Protein AF-A0A2N2FG29-F1 (afdb_monomer_lite)

Radius of gyration: 19.21 Å; chains: 1; bounding box: 50×33×43 Å

pLDDT: mean 81.17, std 13.17, range [32.97, 95.62]

Foldseek 3Di:
DPPPDDDDPVRVVLVVVLVVVLLLLVLCLVVCVVVVVLVVVLVVLVCCLVPPLQVVLVVCCVVPVDHSVVSNVVSVVVNVQSDSVNCVCCSDLLNSLVVSCVSNVPPDPDPVVSVVSSV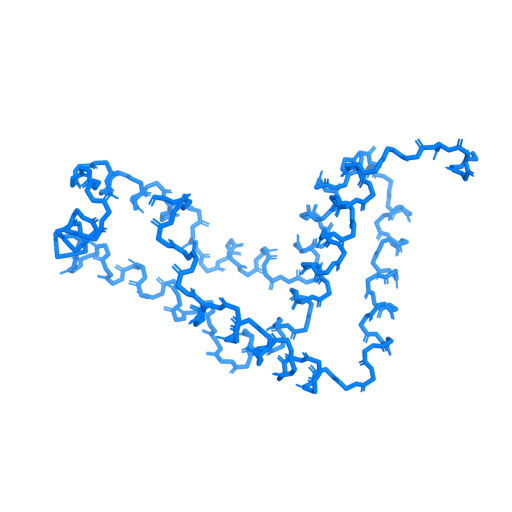VSVVSNVVCVDSPVVNVVVVVVVVVVVPDPVVPPPD

Structure (mmCIF, N/CA/C/O backbone):
data_AF-A0A2N2FG29-F1
#
_entry.id   AF-A0A2N2FG29-F1
#
loop_
_atom_site.group_PDB
_atom_site.id
_atom_site.type_symbol
_atom_site.label_atom_id
_atom_site.label_alt_id
_atom_site.label_comp_id
_atom_site.label_asym_id
_atom_site.label_entity_id
_atom_site.label_seq_id
_atom_site.pdbx_PDB_ins_code
_atom_site.Cartn_x
_atom_site.Cartn_y
_atom_site.Cartn_z
_atom_site.occupancy
_atom_site.B_iso_or_equiv
_atom_site.auth_seq_id
_atom_site.auth_comp_id
_atom_site.auth_asym_id
_atom_site.auth_atom_id
_atom_site.pdbx_PDB_model_num
ATOM 1 N N . LYS A 1 1 ? 23.439 -17.306 -17.171 1.00 39.22 1 LYS A N 1
ATOM 2 C CA . LYS A 1 1 ? 23.022 -16.535 -18.375 1.00 39.22 1 LYS A CA 1
ATOM 3 C C . LYS A 1 1 ? 21.494 -16.423 -18.353 1.00 39.22 1 LYS A C 1
ATOM 5 O O . LYS A 1 1 ? 20.837 -17.398 -18.675 1.00 39.22 1 LYS A O 1
ATOM 10 N N . ILE A 1 2 ? 20.941 -15.294 -17.897 1.00 50.81 2 ILE A N 1
ATOM 11 C CA . ILE A 1 2 ? 19.491 -15.104 -17.645 1.00 50.81 2 ILE A CA 1
ATOM 12 C C . ILE A 1 2 ? 18.711 -14.704 -18.925 1.00 50.81 2 ILE A C 1
ATOM 14 O O . ILE A 1 2 ? 17.498 -14.840 -18.992 1.00 50.81 2 ILE A O 1
ATOM 18 N N . ILE A 1 3 ? 19.410 -14.322 -20.001 1.00 54.47 3 ILE A N 1
ATOM 19 C CA . ILE A 1 3 ? 18.857 -13.650 -21.200 1.00 54.47 3 ILE A CA 1
ATOM 20 C C . ILE A 1 3 ? 18.204 -14.616 -22.232 1.00 54.47 3 ILE A C 1
ATOM 22 O O . ILE A 1 3 ? 18.023 -14.269 -23.389 1.00 54.47 3 ILE A O 1
ATOM 26 N N . LYS A 1 4 ? 17.860 -15.861 -21.876 1.00 54.03 4 LYS A N 1
ATOM 27 C CA . LYS A 1 4 ? 17.279 -16.837 -22.839 1.00 54.03 4 LYS A CA 1
ATOM 28 C C . LYS A 1 4 ? 15.975 -17.499 -22.398 1.00 54.03 4 LYS A C 1
ATOM 30 O O . LYS A 1 4 ? 15.539 -18.454 -23.032 1.00 54.03 4 LYS A O 1
ATOM 35 N N . LYS A 1 5 ? 15.360 -17.034 -21.312 1.00 66.44 5 LYS A N 1
ATOM 36 C CA . LYS A 1 5 ? 14.056 -17.556 -20.911 1.00 66.44 5 LYS A CA 1
ATOM 37 C C . LYS A 1 5 ? 12.987 -16.827 -21.721 1.00 66.44 5 LYS A C 1
ATOM 39 O O . LYS A 1 5 ? 12.782 -15.637 -21.507 1.00 66.44 5 LYS A O 1
ATOM 44 N N . GLU A 1 6 ? 12.348 -17.525 -22.656 1.00 76.81 6 GLU A N 1
ATOM 45 C CA . GLU A 1 6 ? 11.109 -17.026 -23.252 1.00 76.81 6 GLU A CA 1
ATOM 46 C C . GLU A 1 6 ? 10.090 -16.814 -22.129 1.00 76.81 6 GLU A C 1
ATOM 48 O O . GLU A 1 6 ? 9.876 -17.692 -21.288 1.00 76.81 6 GLU A O 1
ATOM 53 N N . ILE A 1 7 ? 9.516 -15.615 -22.082 1.00 80.94 7 ILE A N 1
ATOM 54 C CA . ILE A 1 7 ? 8.430 -15.283 -21.166 1.00 80.94 7 ILE A CA 1
ATOM 55 C C . ILE A 1 7 ? 7.116 -15.446 -21.918 1.00 80.94 7 ILE A C 1
ATOM 57 O O . ILE A 1 7 ? 6.980 -15.011 -23.062 1.00 80.94 7 ILE A O 1
ATOM 61 N N . SER A 1 8 ? 6.141 -16.090 -21.283 1.00 88.75 8 SER A N 1
ATOM 62 C CA . SER A 1 8 ? 4.786 -16.126 -21.836 1.00 88.75 8 SER A CA 1
ATOM 63 C C . SER A 1 8 ? 4.178 -14.720 -21.846 1.00 88.75 8 SER A C 1
ATOM 65 O O . SER A 1 8 ? 4.554 -13.867 -21.041 1.00 88.75 8 SER A O 1
ATOM 67 N N . TYR A 1 9 ? 3.200 -14.484 -22.721 1.00 87.31 9 TYR A N 1
ATOM 68 C CA . TYR A 1 9 ? 2.484 -13.206 -22.767 1.00 87.31 9 TYR A CA 1
ATOM 69 C C . TYR A 1 9 ? 1.882 -12.829 -21.403 1.00 87.31 9 TYR A C 1
ATOM 71 O O . TYR A 1 9 ? 2.045 -11.700 -20.951 1.00 87.31 9 TYR A O 1
ATOM 79 N N . SER A 1 10 ? 1.258 -13.781 -20.703 1.00 86.50 10 SER A N 1
ATOM 80 C CA . SER A 1 10 ? 0.685 -13.544 -19.372 1.00 86.50 10 SER A CA 1
ATOM 81 C C . SER A 1 10 ? 1.744 -13.148 -18.342 1.00 86.50 10 SER A C 1
ATOM 83 O O . SER A 1 10 ? 1.517 -12.240 -17.547 1.00 86.50 10 SER A O 1
ATOM 85 N N . GLN A 1 11 ? 2.924 -13.775 -18.382 1.00 82.50 11 GLN A N 1
ATOM 86 C CA . GLN A 1 11 ? 4.048 -13.391 -17.527 1.00 82.50 11 GLN A CA 1
ATOM 87 C C . GLN A 1 11 ? 4.594 -12.008 -17.879 1.00 82.50 11 GLN A C 1
ATOM 89 O O . GLN A 1 11 ? 4.902 -11.248 -16.969 1.00 82.50 11 GLN A O 1
ATOM 94 N N . ALA A 1 12 ? 4.690 -11.667 -19.166 1.00 83.81 12 ALA A N 1
ATOM 95 C CA . ALA A 1 12 ? 5.124 -10.343 -19.599 1.00 83.81 12 ALA A CA 1
ATOM 96 C C . ALA A 1 12 ? 4.163 -9.254 -19.099 1.00 83.81 12 ALA A C 1
ATOM 98 O O . ALA A 1 12 ? 4.605 -8.292 -18.482 1.00 83.81 12 ALA A O 1
ATOM 99 N N . VAL A 1 13 ? 2.851 -9.450 -19.277 1.00 84.31 13 VAL A N 1
ATOM 100 C CA . VAL A 1 13 ? 1.815 -8.530 -18.777 1.00 84.31 13 VAL A CA 1
ATOM 101 C C . VAL A 1 13 ? 1.904 -8.373 -17.260 1.00 84.31 13 VAL A C 1
ATOM 103 O O . VAL A 1 13 ? 1.913 -7.248 -16.765 1.00 84.31 13 VAL A O 1
ATOM 106 N N . TYR A 1 14 ? 2.024 -9.481 -16.524 1.00 83.00 14 TYR A N 1
ATOM 107 C CA . TYR A 1 14 ? 2.166 -9.448 -15.069 1.00 83.00 14 TYR A CA 1
ATOM 108 C C . TYR A 1 14 ? 3.418 -8.678 -14.631 1.00 83.00 14 TYR A C 1
ATOM 110 O O . TYR A 1 14 ? 3.338 -7.795 -13.783 1.00 83.00 14 TYR A O 1
ATOM 118 N N . GLN A 1 15 ? 4.570 -8.954 -15.244 1.00 80.56 15 GLN A N 1
ATOM 119 C CA . GLN A 1 15 ? 5.820 -8.266 -14.920 1.00 80.56 15 GLN A CA 1
ATOM 120 C C . GLN A 1 15 ? 5.763 -6.773 -15.256 1.00 80.56 15 GLN A C 1
ATOM 122 O O . GLN A 1 15 ? 6.217 -5.961 -14.456 1.00 80.56 15 GLN A O 1
ATOM 127 N N . SER A 1 16 ? 5.174 -6.392 -16.394 1.00 80.62 16 SER A N 1
ATOM 128 C CA . SER A 1 16 ? 4.964 -4.984 -16.748 1.00 80.62 16 SER A CA 1
ATOM 129 C C . SER A 1 16 ? 4.057 -4.272 -15.748 1.00 80.62 16 SER A C 1
ATOM 131 O O . SER A 1 16 ? 4.369 -3.157 -15.341 1.00 80.62 16 SER A O 1
ATOM 133 N N . HIS A 1 17 ? 2.976 -4.920 -15.309 1.00 84.50 17 HIS A N 1
ATOM 134 C CA . HIS A 1 17 ? 2.099 -4.385 -14.270 1.00 84.50 17 HIS A CA 1
ATOM 135 C C . HIS A 1 17 ? 2.862 -4.140 -12.963 1.00 84.50 17 HIS A C 1
ATOM 137 O O . HIS A 1 17 ? 2.808 -3.032 -12.440 1.00 84.50 17 HIS A O 1
ATOM 143 N N . LEU A 1 18 ? 3.654 -5.112 -12.499 1.00 83.31 18 LEU A N 1
ATOM 144 C CA . LEU A 1 18 ? 4.475 -4.951 -11.296 1.00 83.31 18 LEU A CA 1
ATOM 145 C C . LEU A 1 18 ? 5.490 -3.808 -11.407 1.00 83.31 18 LEU A C 1
ATOM 147 O O . LEU A 1 18 ? 5.702 -3.094 -10.434 1.00 83.31 18 LEU A O 1
ATOM 151 N N . ILE A 1 19 ? 6.112 -3.620 -12.576 1.00 80.81 19 ILE A N 1
ATOM 152 C CA . ILE A 1 19 ? 7.039 -2.501 -12.809 1.00 80.81 19 ILE A CA 1
ATOM 153 C C . ILE A 1 19 ? 6.305 -1.159 -12.689 1.00 80.81 19 ILE A C 1
ATOM 155 O O . ILE A 1 19 ? 6.834 -0.233 -12.079 1.00 80.81 19 ILE A O 1
ATOM 159 N N . ILE A 1 20 ? 5.092 -1.051 -13.237 1.00 81.44 20 ILE A N 1
ATOM 160 C CA . ILE A 1 20 ? 4.281 0.171 -13.145 1.00 81.44 20 ILE A CA 1
ATOM 161 C C . ILE A 1 20 ? 3.869 0.439 -11.692 1.00 81.44 20 ILE A C 1
ATOM 163 O O . ILE A 1 20 ? 4.050 1.559 -11.217 1.00 81.44 20 ILE A O 1
ATOM 167 N N . GLU A 1 21 ? 3.365 -0.575 -10.976 1.00 84.69 21 GLU A N 1
ATOM 168 C CA . GLU A 1 21 ? 3.022 -0.454 -9.549 1.00 84.69 21 GLU A CA 1
ATOM 169 C C . GLU A 1 21 ? 4.225 0.018 -8.729 1.00 84.69 21 GLU A C 1
ATOM 171 O O . GLU A 1 21 ? 4.112 0.918 -7.902 1.00 84.69 21 GLU A O 1
ATOM 176 N N . MET A 1 22 ? 5.394 -0.559 -9.003 1.00 83.62 22 MET A N 1
ATOM 177 C CA . MET A 1 22 ? 6.644 -0.240 -8.330 1.00 83.62 22 MET A CA 1
ATOM 178 C C . MET A 1 22 ? 7.057 1.209 -8.556 1.00 83.62 22 MET A C 1
ATOM 180 O O . MET A 1 22 ? 7.339 1.914 -7.595 1.00 83.62 22 MET A O 1
ATOM 184 N N . ILE A 1 23 ? 7.072 1.666 -9.808 1.00 82.81 23 ILE A N 1
ATOM 185 C CA . ILE A 1 23 ? 7.404 3.053 -10.149 1.00 82.81 23 ILE A CA 1
ATOM 186 C C . ILE A 1 23 ? 6.454 4.018 -9.432 1.00 82.81 23 ILE A C 1
ATOM 188 O O . ILE A 1 23 ? 6.892 4.983 -8.807 1.00 82.81 23 ILE A O 1
ATOM 192 N N . TYR A 1 24 ? 5.158 3.721 -9.466 1.00 84.88 24 TYR A N 1
ATOM 193 C CA . TYR A 1 24 ? 4.153 4.539 -8.807 1.00 84.88 24 TYR A CA 1
ATOM 194 C C . TYR A 1 24 ? 4.325 4.567 -7.279 1.00 84.88 24 TYR A C 1
ATOM 196 O O . TYR A 1 24 ? 4.276 5.640 -6.680 1.00 84.88 24 TYR A O 1
ATOM 204 N N . ASP A 1 25 ? 4.597 3.417 -6.653 1.00 85.44 25 ASP A N 1
ATOM 205 C CA . ASP A 1 25 ? 4.889 3.304 -5.219 1.00 85.44 25 ASP A CA 1
ATOM 206 C C . ASP A 1 25 ? 6.097 4.158 -4.799 1.00 85.44 25 ASP A C 1
ATOM 208 O O . ASP A 1 25 ? 6.101 4.721 -3.702 1.00 85.44 25 ASP A O 1
ATOM 212 N N . LEU A 1 26 ? 7.121 4.258 -5.653 1.00 81.31 26 LEU A N 1
ATOM 213 C CA . LEU A 1 26 ? 8.315 5.063 -5.390 1.00 81.31 26 LEU A CA 1
ATOM 214 C C . LEU A 1 26 ? 8.027 6.564 -5.468 1.00 81.31 26 LEU A C 1
ATOM 216 O O . LEU A 1 26 ? 8.494 7.313 -4.612 1.00 81.31 26 LEU A O 1
ATOM 220 N N . VAL A 1 27 ? 7.228 6.995 -6.445 1.00 84.94 27 VAL A N 1
ATOM 221 C CA . VAL A 1 27 ? 6.848 8.407 -6.600 1.00 84.94 27 VAL A CA 1
ATOM 222 C C . VAL A 1 27 ? 5.916 8.847 -5.470 1.00 84.94 27 VAL A C 1
ATOM 224 O O . VAL A 1 27 ? 6.163 9.851 -4.799 1.00 84.94 27 VAL A O 1
ATOM 227 N N . ILE A 1 28 ? 4.870 8.064 -5.179 1.00 86.12 28 ILE A N 1
ATOM 228 C CA . ILE A 1 28 ? 3.894 8.428 -4.144 1.00 86.12 28 ILE A CA 1
ATOM 229 C C . ILE A 1 28 ? 4.503 8.441 -2.739 1.00 86.12 28 ILE A C 1
ATOM 231 O O . ILE A 1 28 ? 3.993 9.131 -1.857 1.00 86.12 28 ILE A O 1
ATOM 235 N N . LEU A 1 29 ? 5.611 7.729 -2.511 1.00 83.62 29 LEU A N 1
ATOM 236 C CA . LEU A 1 29 ? 6.282 7.678 -1.214 1.00 83.62 29 LEU A CA 1
ATOM 237 C C . LEU A 1 29 ? 6.643 9.076 -0.684 1.00 83.62 29 LEU A C 1
ATOM 239 O O . LEU A 1 29 ? 6.466 9.355 0.505 1.00 83.62 29 LEU A O 1
ATOM 243 N N . LYS A 1 30 ? 7.090 9.983 -1.562 1.00 82.19 30 LYS A N 1
ATOM 244 C CA . LYS A 1 30 ? 7.391 11.378 -1.204 1.00 82.19 30 LYS A CA 1
ATOM 245 C C . LYS A 1 30 ? 6.148 12.104 -0.682 1.00 82.19 30 LYS A C 1
ATOM 247 O O . LYS A 1 30 ? 6.224 12.783 0.343 1.00 82.19 30 LYS A O 1
ATOM 252 N N . HIS A 1 31 ? 5.002 11.898 -1.328 1.00 83.81 31 HIS A N 1
ATOM 253 C CA . HIS A 1 31 ? 3.716 12.455 -0.907 1.00 83.81 31 HIS A CA 1
ATOM 254 C C . HIS A 1 31 ? 3.197 11.820 0.387 1.00 83.81 31 HIS A C 1
ATOM 256 O O . HIS A 1 31 ? 2.720 12.516 1.280 1.00 83.81 31 HIS A O 1
ATOM 262 N N . ILE A 1 32 ? 3.326 10.501 0.535 1.00 85.81 32 ILE A N 1
ATOM 263 C CA . ILE A 1 32 ? 2.930 9.785 1.755 1.00 85.81 32 ILE A CA 1
ATOM 264 C C . ILE A 1 32 ? 3.657 10.358 2.969 1.00 85.81 32 ILE A C 1
ATOM 266 O O . ILE A 1 32 ? 3.022 10.619 3.995 1.00 85.81 32 ILE A O 1
ATOM 270 N N . ASN A 1 33 ? 4.958 10.610 2.822 1.00 84.69 33 ASN A N 1
ATOM 271 C CA . ASN A 1 33 ? 5.788 11.194 3.866 1.00 84.69 33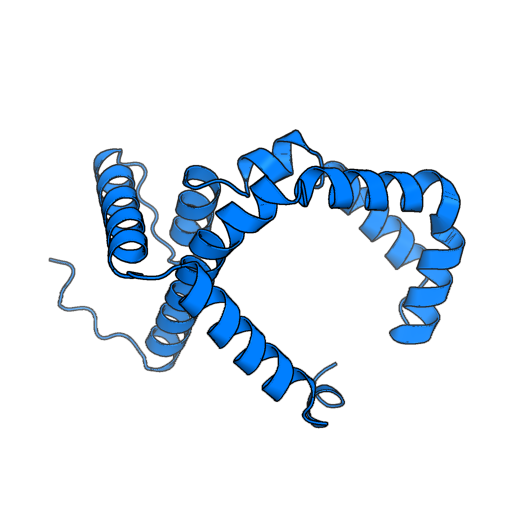 ASN A CA 1
ATOM 272 C C . ASN A 1 33 ? 5.443 12.668 4.122 1.00 84.69 33 ASN A C 1
ATOM 274 O O . ASN A 1 33 ? 5.300 13.060 5.281 1.00 84.69 33 ASN A O 1
ATOM 278 N N . SER A 1 34 ? 5.267 13.484 3.075 1.00 87.00 34 SER A N 1
ATOM 279 C CA . SER A 1 34 ? 4.967 14.915 3.234 1.00 87.00 34 SER A CA 1
ATOM 280 C C . SER A 1 34 ? 3.607 15.163 3.893 1.00 87.00 34 SER A C 1
ATOM 282 O O . SER A 1 34 ? 3.490 16.042 4.748 1.00 87.00 34 SER A O 1
ATOM 284 N N . PHE A 1 35 ? 2.600 14.349 3.566 1.00 87.69 35 PHE A N 1
ATOM 285 C CA . PHE A 1 35 ? 1.256 14.438 4.140 1.00 87.69 35 PHE A CA 1
ATOM 286 C C . PHE A 1 35 ? 1.075 13.636 5.433 1.00 87.69 35 PHE A C 1
ATOM 288 O O . PHE A 1 35 ? -0.019 13.645 5.993 1.00 87.69 35 PHE A O 1
ATOM 295 N N . LYS A 1 36 ? 2.114 12.937 5.915 1.00 89.81 36 LYS A N 1
ATOM 296 C CA . LYS A 1 36 ? 2.029 12.014 7.064 1.00 89.81 36 LYS A CA 1
ATOM 297 C C . LYS A 1 36 ? 0.869 11.022 6.923 1.00 89.81 36 LYS A C 1
ATOM 299 O O . LYS A 1 36 ? 0.139 10.737 7.869 1.00 89.81 36 LYS A O 1
ATOM 304 N N . THR A 1 37 ? 0.697 10.492 5.714 1.00 89.75 37 THR A N 1
ATOM 305 C CA . THR A 1 37 ? -0.456 9.648 5.366 1.00 89.75 37 THR A CA 1
ATOM 306 C C . THR A 1 37 ? -0.494 8.374 6.213 1.00 89.75 37 THR A C 1
ATOM 308 O O . THR A 1 37 ? -1.574 7.918 6.572 1.00 89.75 37 THR A O 1
ATOM 311 N N . ILE A 1 38 ? 0.671 7.827 6.585 1.00 89.88 38 ILE A N 1
ATOM 312 C CA . ILE A 1 38 ? 0.763 6.659 7.478 1.00 89.88 38 ILE A CA 1
ATOM 313 C C . ILE A 1 38 ? 0.203 6.985 8.865 1.00 89.88 38 ILE A C 1
ATOM 315 O O . ILE A 1 38 ? -0.603 6.214 9.379 1.00 89.88 38 ILE A O 1
ATOM 319 N N . ASP A 1 39 ? 0.582 8.129 9.446 1.00 91.31 39 ASP A N 1
ATOM 320 C CA . ASP A 1 39 ? 0.072 8.557 10.754 1.00 91.31 39 ASP A CA 1
ATOM 321 C C . ASP A 1 39 ? -1.451 8.700 10.708 1.00 91.31 39 ASP A C 1
ATOM 323 O O . ASP A 1 39 ? -2.149 8.143 11.553 1.00 91.31 39 ASP A O 1
ATOM 327 N N . LEU A 1 40 ? -1.963 9.370 9.670 1.00 92.25 40 LEU A N 1
ATOM 328 C CA . LEU A 1 40 ? -3.396 9.574 9.479 1.00 92.25 40 LEU A CA 1
ATOM 329 C C . LEU A 1 40 ? -4.154 8.249 9.318 1.00 92.25 40 LEU A C 1
ATOM 331 O O . LEU A 1 40 ? -5.213 8.071 9.914 1.00 92.25 40 LEU A O 1
ATOM 335 N N . LEU A 1 41 ? -3.621 7.313 8.528 1.00 90.31 41 LEU A N 1
ATOM 336 C CA . LEU A 1 41 ? -4.233 6.002 8.315 1.00 90.31 41 LEU A CA 1
ATOM 337 C C . LEU A 1 41 ? -4.284 5.195 9.615 1.00 90.31 41 LEU A C 1
ATOM 339 O O . LEU A 1 41 ? -5.334 4.664 9.976 1.00 90.31 41 LEU A O 1
ATOM 343 N N . VAL A 1 42 ? -3.160 5.117 10.330 1.00 91.50 42 VAL A N 1
ATOM 344 C CA . VAL A 1 42 ? -3.065 4.378 11.593 1.00 91.50 42 VAL A CA 1
ATOM 345 C C . VAL A 1 42 ? -3.985 5.001 12.643 1.00 91.50 42 VAL A C 1
ATOM 347 O O . VAL A 1 42 ? -4.681 4.274 13.353 1.00 91.50 42 VAL A O 1
ATOM 350 N N . GLU A 1 43 ? -4.043 6.329 12.732 1.00 92.75 43 GLU A N 1
ATOM 351 C CA . GLU A 1 43 ? -4.959 7.033 13.630 1.00 92.75 43 GLU A CA 1
ATOM 352 C C . GLU A 1 43 ? -6.423 6.752 13.275 1.00 92.75 43 GLU A C 1
ATOM 354 O O . GLU A 1 43 ? -7.202 6.394 14.158 1.00 92.75 43 GLU A O 1
ATOM 359 N N . ALA A 1 44 ? -6.789 6.835 11.994 1.00 92.44 44 ALA A N 1
ATOM 360 C CA . ALA A 1 44 ? -8.151 6.593 11.532 1.00 92.44 44 ALA A CA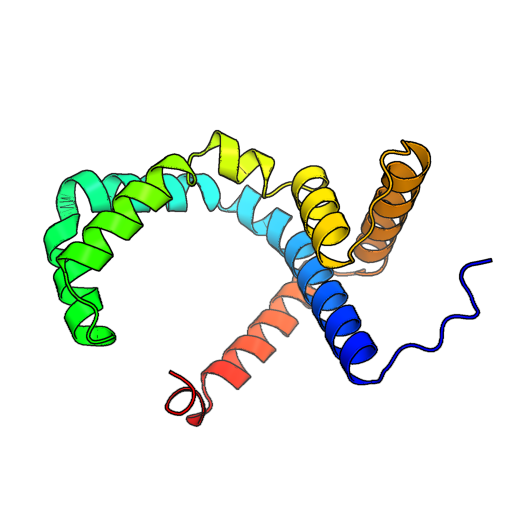 1
ATOM 361 C C . ALA A 1 44 ? -8.622 5.163 11.833 1.00 92.44 44 ALA A C 1
ATOM 363 O O . ALA A 1 44 ? -9.731 4.979 12.329 1.00 92.44 44 ALA A O 1
ATOM 364 N N . ILE A 1 45 ? -7.785 4.150 11.590 1.00 90.69 45 ILE A N 1
ATOM 365 C CA . ILE A 1 45 ? -8.138 2.750 11.872 1.00 90.69 45 ILE A CA 1
ATOM 366 C C . ILE A 1 45 ? -8.294 2.534 13.384 1.00 90.69 45 ILE A C 1
ATOM 368 O O . ILE A 1 45 ? -9.292 1.959 13.818 1.00 90.69 45 ILE A O 1
ATOM 372 N N . ASN A 1 46 ? -7.362 3.048 14.195 1.00 91.19 46 ASN A N 1
ATOM 373 C CA . ASN A 1 46 ? -7.450 2.961 15.657 1.00 91.19 46 ASN A CA 1
ATOM 374 C C . ASN A 1 46 ? -8.677 3.697 16.209 1.00 91.19 46 ASN A C 1
ATOM 376 O O . ASN A 1 46 ? -9.319 3.230 17.150 1.00 91.19 46 ASN A O 1
ATOM 380 N N . PHE A 1 47 ? -9.009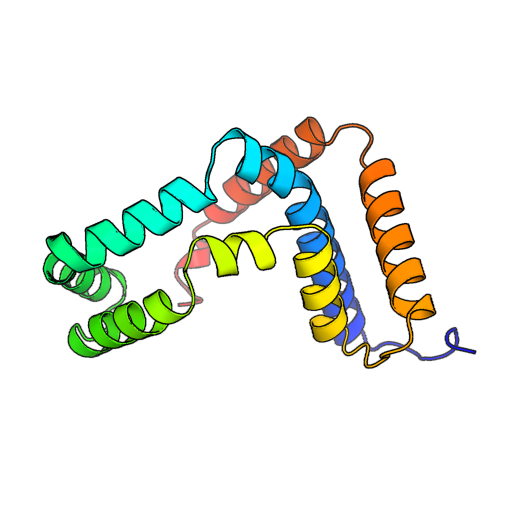 4.858 15.647 1.00 93.44 47 PHE A N 1
ATOM 381 C CA . PHE A 1 47 ? -10.198 5.606 16.028 1.00 93.44 47 PHE A CA 1
ATOM 382 C C . PHE A 1 47 ? -11.467 4.839 15.664 1.00 93.44 47 PHE A C 1
ATOM 384 O O . PHE A 1 47 ? -12.370 4.737 16.500 1.00 93.44 47 PHE A O 1
ATOM 391 N N . THR A 1 48 ? -11.529 4.286 14.450 1.00 92.81 48 THR A N 1
ATOM 392 C CA . THR A 1 48 ? -12.671 3.500 13.986 1.00 92.81 48 THR A CA 1
ATOM 393 C C . THR A 1 48 ? -12.888 2.284 14.864 1.00 92.81 48 THR A C 1
ATOM 395 O O . THR A 1 48 ? -14.013 2.057 15.296 1.00 92.81 48 THR A O 1
ATOM 398 N N . GLU A 1 49 ? -11.839 1.540 15.204 1.00 90.62 49 GLU A N 1
ATOM 399 C CA . GLU A 1 49 ? -12.005 0.361 16.051 1.00 90.62 49 GLU A CA 1
ATOM 400 C C . GLU A 1 49 ? -12.518 0.700 17.448 1.00 90.62 49 GLU A C 1
ATOM 402 O O . GLU A 1 49 ? -13.468 0.073 17.916 1.00 90.62 49 GLU A O 1
ATOM 407 N N . LYS A 1 50 ? -11.979 1.753 18.067 1.00 91.62 50 LYS A N 1
ATOM 408 C CA . LYS A 1 50 ? -12.378 2.155 19.420 1.00 91.62 50 LYS A CA 1
ATOM 409 C C . LYS A 1 50 ? -13.768 2.779 19.490 1.00 91.62 50 LYS A C 1
ATOM 411 O O . LYS A 1 50 ? -14.442 2.634 20.505 1.00 91.62 50 LYS A O 1
ATOM 416 N N . ASN A 1 51 ? -14.176 3.521 18.457 1.00 95.62 51 ASN A N 1
ATOM 417 C CA . ASN A 1 51 ? -15.317 4.438 18.560 1.00 95.62 51 ASN A CA 1
ATOM 418 C C . ASN A 1 51 ? -16.417 4.220 17.519 1.00 95.62 51 ASN A C 1
ATOM 420 O O . ASN A 1 51 ? -17.519 4.729 17.717 1.00 95.62 51 ASN A O 1
ATOM 424 N N . LYS A 1 52 ? -16.117 3.572 16.388 1.00 95.62 52 LYS A N 1
ATOM 425 C CA . LYS A 1 52 ? -16.997 3.537 15.207 1.00 95.62 52 LYS A CA 1
ATOM 426 C C . LYS A 1 52 ? -17.114 2.166 14.545 1.00 95.62 52 LYS A C 1
ATOM 428 O O . LYS A 1 52 ? -17.578 2.088 13.413 1.00 95.62 52 LYS A O 1
ATOM 433 N N . MET A 1 53 ? -16.717 1.084 15.218 1.00 94.06 53 MET A N 1
ATOM 434 C CA . MET A 1 53 ? -16.702 -0.250 14.609 1.00 94.06 53 MET A CA 1
ATOM 435 C C . MET A 1 53 ? -18.101 -0.703 14.180 1.00 94.06 53 MET A C 1
ATOM 437 O O . MET A 1 53 ? -18.259 -1.263 13.100 1.00 94.06 53 MET A O 1
ATOM 441 N N . ASN A 1 54 ? -19.127 -0.408 14.982 1.00 93.69 54 ASN A N 1
ATOM 442 C CA . ASN A 1 54 ? -20.506 -0.768 14.656 1.00 93.69 54 ASN A CA 1
ATOM 443 C C . ASN A 1 54 ? -21.015 0.018 13.443 1.00 93.69 54 ASN A C 1
ATOM 445 O O . ASN A 1 54 ? -21.600 -0.564 12.535 1.00 93.69 54 ASN A O 1
ATOM 449 N N . GLU A 1 55 ? -20.770 1.330 13.399 1.00 94.56 55 GLU A N 1
ATOM 450 C CA . GLU A 1 55 ? -21.157 2.168 12.262 1.00 94.56 55 GLU A CA 1
ATOM 451 C C . GLU A 1 55 ? -20.386 1.801 10.988 1.00 94.56 55 GLU A C 1
ATOM 453 O O . GLU A 1 55 ? -20.969 1.749 9.904 1.00 94.56 55 GLU A O 1
ATOM 458 N N . PHE A 1 56 ? -19.091 1.508 11.111 1.00 93.75 56 PHE A N 1
ATOM 459 C CA . PHE A 1 56 ? -18.261 1.029 10.009 1.00 93.75 56 PHE A CA 1
ATOM 460 C C . PHE A 1 56 ? -18.778 -0.308 9.474 1.00 93.75 56 PHE A C 1
ATOM 462 O O . PHE A 1 56 ? -18.993 -0.447 8.273 1.00 93.75 56 PHE A O 1
ATOM 469 N N . SER A 1 57 ? -19.058 -1.257 10.366 1.00 94.50 57 SER A N 1
ATOM 470 C CA . SER A 1 57 ? -19.611 -2.567 10.026 1.00 94.50 57 SER A CA 1
ATOM 471 C C . SER A 1 57 ? -20.971 -2.452 9.329 1.00 94.50 57 SER A C 1
ATOM 473 O O . SER A 1 57 ? -21.165 -3.020 8.257 1.00 94.50 57 SER A O 1
ATOM 475 N N . ALA A 1 58 ? -21.875 -1.613 9.845 1.00 93.19 58 ALA A N 1
ATOM 476 C CA . ALA A 1 58 ? -23.158 -1.332 9.201 1.00 93.19 58 ALA A CA 1
ATOM 477 C C . ALA A 1 58 ? -22.994 -0.696 7.809 1.00 93.19 58 ALA A C 1
ATOM 479 O O . ALA A 1 58 ? -23.722 -1.038 6.880 1.00 93.19 58 ALA A O 1
ATOM 480 N N . THR A 1 59 ? -22.021 0.203 7.645 1.00 93.94 59 THR A N 1
ATOM 481 C CA . THR A 1 59 ? -21.727 0.839 6.352 1.00 93.94 59 THR A CA 1
ATOM 482 C C . THR A 1 59 ? -21.188 -0.173 5.344 1.00 93.94 59 THR A C 1
ATOM 484 O O . THR A 1 59 ? -21.623 -0.185 4.196 1.00 93.94 59 THR A O 1
ATOM 487 N N . MET A 1 60 ? -20.266 -1.041 5.762 1.00 92.56 60 MET A N 1
ATOM 488 C CA . MET A 1 60 ? -19.688 -2.075 4.904 1.00 92.56 60 MET A CA 1
ATOM 489 C C . MET A 1 60 ? -20.715 -3.146 4.530 1.00 92.56 60 MET A C 1
ATOM 491 O O . MET A 1 60 ? -20.750 -3.563 3.376 1.00 92.56 60 MET A O 1
ATOM 495 N N . ASN A 1 61 ? -21.595 -3.528 5.458 1.00 92.44 61 ASN A N 1
ATOM 496 C CA . ASN A 1 61 ? -22.737 -4.385 5.156 1.00 92.44 61 ASN A CA 1
ATOM 497 C C . ASN A 1 61 ? -23.668 -3.724 4.129 1.00 92.44 61 ASN A C 1
ATOM 499 O O . ASN A 1 61 ? -24.028 -4.341 3.138 1.00 92.44 61 ASN A O 1
ATOM 503 N N . TRP A 1 62 ? -23.996 -2.443 4.303 1.00 92.06 62 TRP A N 1
ATOM 504 C CA . TRP A 1 62 ? -24.852 -1.735 3.351 1.00 92.06 62 TRP A CA 1
ATOM 505 C C . TRP A 1 62 ? -24.229 -1.596 1.950 1.00 92.06 62 TRP A C 1
ATOM 507 O O . TRP A 1 62 ? -24.937 -1.714 0.952 1.00 92.06 62 TRP A O 1
ATOM 517 N N . LEU A 1 63 ? -22.921 -1.334 1.863 1.00 91.69 63 LEU A N 1
ATOM 518 C CA . LEU A 1 63 ? -22.227 -1.126 0.587 1.00 91.69 63 LEU A CA 1
ATOM 519 C C . LEU A 1 63 ? -21.921 -2.426 -0.160 1.00 91.69 63 LEU A C 1
ATOM 521 O O . LEU A 1 63 ? -21.978 -2.440 -1.388 1.00 91.69 63 LEU A O 1
ATOM 525 N N . TYR A 1 64 ? -21.551 -3.477 0.570 1.00 89.25 64 TYR A N 1
ATOM 526 C CA . TYR A 1 64 ? -20.933 -4.678 0.003 1.00 89.25 64 TYR A CA 1
ATOM 527 C C . TYR A 1 64 ? -21.608 -5.985 0.438 1.00 89.25 64 TYR A C 1
ATOM 529 O O . TYR A 1 64 ? -21.099 -7.051 0.112 1.00 89.25 64 TYR A O 1
ATOM 537 N N . ASP A 1 65 ? -22.716 -5.915 1.181 1.00 90.81 65 ASP A N 1
ATOM 538 C CA . ASP A 1 65 ? -23.452 -7.070 1.724 1.00 90.81 65 ASP A CA 1
ATOM 539 C C . ASP A 1 65 ? -22.578 -8.022 2.565 1.00 90.81 65 ASP A C 1
ATOM 541 O O . ASP A 1 65 ? -22.803 -9.226 2.640 1.00 90.81 65 ASP A O 1
ATOM 545 N N . LEU A 1 66 ? -21.541 -7.472 3.208 1.00 89.75 66 LEU A N 1
ATOM 546 C CA . LEU A 1 66 ? -20.622 -8.223 4.065 1.00 89.75 66 LEU A CA 1
ATOM 547 C C . LEU A 1 66 ? -21.210 -8.419 5.463 1.00 89.75 66 LEU A C 1
ATOM 549 O O . LEU A 1 66 ? -21.808 -7.495 6.024 1.00 89.75 66 LEU A O 1
ATOM 553 N N . GLU A 1 67 ? -21.010 -9.591 6.067 1.00 91.06 67 GLU A N 1
ATOM 554 C CA . GLU A 1 67 ? -21.524 -9.853 7.410 1.00 91.06 67 GLU A CA 1
ATOM 555 C C . GLU A 1 67 ? -20.791 -9.027 8.476 1.00 91.06 67 GLU A C 1
ATOM 557 O O . GLU A 1 67 ? -19.561 -8.945 8.527 1.00 91.06 6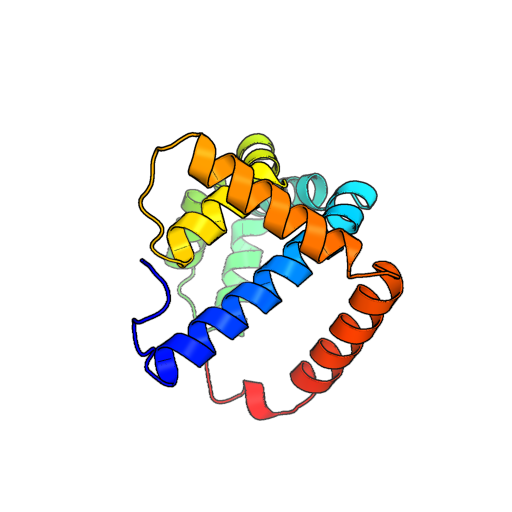7 GLU A O 1
ATOM 562 N N . GLY A 1 68 ? -21.557 -8.429 9.392 1.00 87.12 68 GLY A N 1
ATOM 563 C CA . GLY A 1 68 ? -21.003 -7.466 10.345 1.00 87.12 68 GLY A CA 1
ATOM 564 C C . GLY A 1 68 ? -19.980 -8.045 11.331 1.00 87.12 68 GLY A C 1
ATOM 565 O O . GLY A 1 68 ? -19.066 -7.334 11.772 1.00 87.12 68 GLY A O 1
ATOM 566 N N . ASN A 1 69 ? -20.105 -9.337 11.651 1.00 89.12 69 ASN A N 1
ATOM 567 C CA . ASN A 1 69 ? -19.146 -10.059 12.487 1.00 89.12 69 ASN A CA 1
ATOM 568 C C . ASN A 1 69 ? -17.831 -10.311 11.742 1.00 89.12 69 ASN A C 1
ATOM 570 O O . ASN A 1 69 ? -16.770 -10.068 12.315 1.00 89.12 69 ASN A O 1
ATOM 574 N N . GLU A 1 70 ? -17.897 -10.705 10.468 1.00 90.25 70 GLU A N 1
ATOM 575 C CA . GLU A 1 70 ? -16.719 -10.920 9.620 1.00 90.25 70 GLU A CA 1
ATOM 576 C C . GLU A 1 70 ? -15.937 -9.616 9.432 1.00 90.25 70 GLU A C 1
ATOM 578 O O . GLU A 1 70 ? -14.721 -9.590 9.608 1.00 90.25 70 GLU A O 1
ATOM 583 N N . ILE A 1 71 ? -16.632 -8.499 9.178 1.00 89.69 71 ILE A N 1
ATOM 584 C CA . ILE A 1 71 ? -16.003 -7.172 9.075 1.00 89.69 71 ILE A CA 1
ATOM 585 C C . ILE A 1 71 ? -15.250 -6.825 10.363 1.00 89.69 71 ILE A C 1
ATOM 587 O O . ILE A 1 71 ? -14.109 -6.363 10.325 1.00 89.69 71 ILE A O 1
ATOM 591 N N . THR A 1 72 ? -15.882 -7.052 11.516 1.00 89.69 72 THR A N 1
ATOM 592 C CA . THR A 1 72 ? -15.279 -6.749 12.819 1.00 89.69 72 THR A CA 1
ATOM 593 C C . THR A 1 72 ? -14.044 -7.609 13.076 1.00 89.69 72 THR A C 1
ATOM 595 O O . THR A 1 72 ? -13.041 -7.111 13.590 1.00 89.69 72 THR A O 1
ATOM 598 N N . GLU A 1 73 ? -14.107 -8.895 12.733 1.00 90.12 73 GLU A N 1
ATOM 599 C CA . GLU A 1 73 ? -12.990 -9.823 12.883 1.00 90.12 73 GLU A CA 1
ATOM 600 C C . GLU A 1 73 ? -11.818 -9.431 11.980 1.00 90.12 73 GLU A C 1
ATOM 602 O O . GLU A 1 73 ? -10.705 -9.247 12.474 1.00 90.12 73 GLU A O 1
ATOM 607 N N . VAL A 1 74 ? -12.082 -9.175 10.696 1.00 89.31 74 VAL A N 1
ATOM 608 C CA . VAL A 1 74 ? -11.071 -8.719 9.733 1.00 89.31 74 VAL A CA 1
ATOM 609 C C . VAL A 1 74 ? -10.413 -7.425 10.200 1.00 89.31 74 VAL A C 1
ATOM 611 O O . VAL A 1 74 ? -9.188 -7.325 10.175 1.00 89.31 74 VAL A O 1
ATOM 614 N N . MET A 1 75 ? -11.189 -6.451 10.680 1.00 89.00 75 MET A N 1
ATOM 615 C CA . MET A 1 75 ? -10.639 -5.189 11.184 1.00 89.00 75 MET A CA 1
ATOM 616 C C . MET A 1 75 ? -9.731 -5.395 12.400 1.00 89.00 75 MET A C 1
ATOM 618 O O . MET A 1 75 ? -8.662 -4.787 12.483 1.00 89.00 75 MET A O 1
ATOM 622 N N . LYS A 1 76 ? -10.111 -6.281 13.328 1.00 88.31 76 LYS A N 1
ATOM 623 C CA . LYS A 1 76 ? -9.279 -6.623 14.491 1.00 88.31 76 LYS A CA 1
ATOM 624 C C . LYS A 1 76 ? -7.997 -7.345 14.088 1.00 88.31 76 LYS A C 1
ATOM 626 O O . LYS A 1 76 ? -6.938 -7.030 14.622 1.00 88.31 76 LYS A O 1
ATOM 631 N N . SER A 1 77 ? -8.070 -8.269 13.134 1.00 87.31 77 SER A N 1
ATOM 632 C CA . SER A 1 77 ? -6.884 -8.938 12.595 1.00 87.31 77 SER A CA 1
ATOM 633 C C . SER A 1 77 ? -5.969 -7.955 11.867 1.00 87.31 77 SER A C 1
ATOM 635 O O . SER A 1 77 ? -4.761 -7.974 12.081 1.00 87.31 77 SER A O 1
ATOM 637 N N . ALA A 1 78 ? -6.531 -7.060 11.053 1.00 84.56 78 ALA A N 1
ATOM 638 C CA . ALA A 1 78 ? -5.777 -6.055 10.313 1.00 84.56 78 ALA A CA 1
ATOM 639 C C . ALA A 1 78 ? -5.014 -5.106 11.248 1.00 84.56 78 ALA A C 1
ATOM 641 O O . ALA A 1 78 ? -3.863 -4.776 10.974 1.00 84.56 78 ALA A O 1
ATOM 642 N N . LEU A 1 79 ? -5.594 -4.729 12.389 1.00 86.19 79 LEU A N 1
ATOM 643 C CA . LEU A 1 79 ? -4.938 -3.886 13.395 1.00 86.19 79 LEU A CA 1
ATOM 644 C C . LEU A 1 79 ? -3.646 -4.474 13.969 1.00 86.19 79 LEU A C 1
ATOM 646 O O . LEU A 1 79 ? -2.753 -3.714 14.342 1.00 86.19 79 LEU A O 1
ATOM 650 N N . CYS A 1 80 ? -3.506 -5.801 14.013 1.00 83.81 80 CYS A N 1
ATOM 651 C CA . CYS A 1 80 ? -2.245 -6.429 14.413 1.00 83.81 80 CYS A CA 1
ATOM 652 C C . CYS A 1 80 ? -1.109 -6.142 13.419 1.00 83.81 80 CYS A C 1
ATOM 654 O O . CYS A 1 80 ? 0.057 -6.155 13.808 1.00 83.81 80 CYS A O 1
ATOM 656 N N . PHE A 1 81 ? -1.447 -5.883 12.153 1.00 84.06 81 PHE A N 1
ATOM 657 C CA . PHE A 1 81 ? -0.494 -5.683 11.063 1.00 84.06 81 PHE A CA 1
ATOM 658 C C . PHE A 1 81 ? -0.399 -4.235 10.583 1.00 84.06 81 PHE A C 1
ATOM 660 O O . PHE A 1 81 ? 0.589 -3.895 9.947 1.00 84.06 81 PHE A O 1
ATOM 667 N N . ILE A 1 82 ? -1.395 -3.387 10.858 1.00 85.19 82 ILE A N 1
ATOM 668 C CA . ILE A 1 82 ? -1.409 -1.971 10.465 1.00 85.19 82 ILE A CA 1
ATOM 669 C C . ILE A 1 82 ? -1.004 -1.121 11.670 1.00 85.19 82 ILE A C 1
ATOM 671 O O . ILE A 1 82 ? -1.780 -0.349 12.236 1.00 85.19 82 ILE A O 1
ATOM 675 N N . THR A 1 83 ? 0.245 -1.292 12.090 1.00 88.44 83 THR A N 1
ATOM 676 C CA . THR A 1 83 ? 0.883 -0.429 13.088 1.00 88.44 83 THR A CA 1
ATOM 677 C C . THR A 1 83 ? 1.713 0.638 12.385 1.00 88.44 83 THR A C 1
ATOM 679 O O . THR A 1 83 ? 2.118 0.468 11.238 1.00 88.44 83 THR A O 1
ATOM 682 N N . LYS A 1 84 ? 2.014 1.743 13.073 1.00 89.19 84 LYS A N 1
ATOM 683 C CA . LYS A 1 84 ? 2.909 2.766 12.519 1.00 89.19 84 LYS A CA 1
ATOM 684 C C . LYS A 1 84 ? 4.254 2.166 12.099 1.00 89.19 84 LYS A C 1
ATOM 686 O O . LYS A 1 84 ? 4.667 2.353 10.966 1.00 89.19 84 LYS A O 1
ATOM 691 N N . GLU A 1 85 ? 4.869 1.381 12.979 1.00 89.75 85 GLU A N 1
ATOM 692 C CA . GLU A 1 85 ? 6.162 0.735 12.734 1.00 89.75 85 GLU A CA 1
ATOM 693 C C . GLU A 1 85 ? 6.133 -0.216 11.529 1.00 89.75 85 GLU A C 1
ATOM 695 O O . GLU A 1 85 ? 7.003 -0.155 10.665 1.00 89.75 85 GLU A O 1
ATOM 700 N N . SER A 1 86 ? 5.115 -1.075 11.436 1.00 88.50 86 SER A N 1
ATOM 701 C CA . SER A 1 86 ? 4.986 -2.011 10.311 1.00 88.50 86 SER A CA 1
ATOM 702 C C . SER A 1 86 ? 4.724 -1.283 8.994 1.00 88.50 86 SER A C 1
ATOM 704 O O . SER A 1 86 ? 5.357 -1.594 7.986 1.00 88.50 86 SER A O 1
ATOM 706 N N . MET A 1 87 ? 3.855 -0.270 9.001 1.00 88.38 87 MET A N 1
ATOM 707 C CA . MET A 1 87 ? 3.578 0.542 7.820 1.00 88.38 87 MET A CA 1
ATOM 708 C C . MET A 1 87 ? 4.797 1.360 7.396 1.00 88.38 87 MET A C 1
ATOM 710 O O . MET A 1 87 ? 5.087 1.407 6.208 1.00 88.38 87 MET A O 1
ATOM 714 N N . GLU A 1 88 ? 5.554 1.948 8.322 1.00 88.31 88 GLU A N 1
ATOM 715 C CA . GLU A 1 88 ? 6.818 2.633 8.019 1.00 88.31 88 GLU A CA 1
ATOM 716 C C . GLU A 1 88 ? 7.874 1.660 7.480 1.00 88.31 88 GLU A C 1
ATOM 718 O O . GLU A 1 88 ? 8.607 2.006 6.554 1.00 88.31 88 GLU A O 1
ATOM 723 N N . GLY A 1 89 ? 7.925 0.430 8.002 1.00 87.50 89 GLY A N 1
ATOM 724 C CA . GLY A 1 89 ? 8.802 -0.639 7.520 1.00 87.50 89 GLY A CA 1
ATOM 725 C C . GLY A 1 89 ? 8.475 -1.108 6.098 1.00 87.50 89 GLY A C 1
ATOM 726 O O . GLY A 1 89 ? 9.385 -1.412 5.327 1.00 87.50 89 GLY A O 1
ATOM 727 N N . LEU A 1 90 ? 7.191 -1.130 5.729 1.00 85.56 90 LEU A N 1
ATOM 728 C CA . LEU A 1 90 ? 6.718 -1.497 4.389 1.00 85.56 90 LEU A CA 1
ATOM 729 C C . LEU A 1 90 ? 6.808 -0.333 3.393 1.00 85.56 90 LEU A C 1
ATOM 731 O O . LEU A 1 90 ? 7.229 -0.510 2.249 1.00 85.56 90 LEU A O 1
ATOM 735 N N . MET A 1 91 ? 6.415 0.863 3.823 1.00 84.75 91 MET A N 1
ATOM 736 C CA . MET A 1 91 ? 6.291 2.065 3.001 1.00 84.75 91 MET A CA 1
ATOM 737 C C . MET A 1 91 ? 7.589 2.868 3.025 1.00 84.75 91 MET A C 1
ATOM 739 O O . MET A 1 91 ? 7.599 4.061 3.298 1.00 84.75 91 MET A O 1
ATOM 743 N N . ASN A 1 92 ? 8.698 2.199 2.729 1.00 84.25 92 ASN A N 1
ATOM 744 C CA . ASN A 1 92 ? 9.991 2.815 2.467 1.00 84.25 92 ASN A CA 1
ATOM 745 C C . ASN A 1 92 ? 10.690 2.065 1.322 1.00 84.25 92 ASN A C 1
ATOM 747 O O . ASN A 1 92 ? 10.236 1.002 0.898 1.00 84.25 92 ASN A O 1
ATOM 751 N N . ILE A 1 93 ? 11.800 2.606 0.816 1.00 80.50 93 ILE A N 1
ATOM 752 C CA . ILE A 1 93 ? 12.511 2.025 -0.333 1.00 80.50 93 ILE A CA 1
ATOM 753 C C . ILE A 1 93 ? 12.909 0.554 -0.118 1.00 80.50 93 ILE A C 1
ATOM 755 O O . ILE A 1 93 ? 12.753 -0.261 -1.022 1.00 80.50 93 ILE A O 1
ATOM 759 N N . GLU A 1 94 ? 13.371 0.187 1.077 1.00 83.94 94 GLU A N 1
ATOM 760 C CA . GLU A 1 94 ? 13.785 -1.178 1.413 1.00 83.94 94 GLU A CA 1
ATOM 761 C C . GLU A 1 94 ? 12.583 -2.124 1.514 1.00 83.94 94 GLU A C 1
ATOM 763 O O . GLU A 1 94 ? 12.600 -3.212 0.932 1.00 83.94 94 GLU A O 1
ATOM 768 N N . GLY A 1 95 ? 11.509 -1.687 2.173 1.00 86.25 95 GLY A N 1
ATOM 769 C CA . GLY A 1 95 ? 10.243 -2.413 2.241 1.00 86.25 95 GLY A CA 1
ATOM 770 C C . GLY A 1 95 ? 9.663 -2.686 0.853 1.00 86.25 95 GLY A C 1
ATOM 771 O O . GLY A 1 95 ? 9.274 -3.817 0.552 1.00 86.25 95 GLY A O 1
ATOM 772 N N . ARG A 1 96 ? 9.697 -1.690 -0.043 1.00 85.38 96 ARG A N 1
ATOM 773 C CA . ARG A 1 96 ? 9.236 -1.846 -1.431 1.00 85.38 96 ARG A CA 1
ATOM 774 C C . ARG A 1 96 ? 10.137 -2.765 -2.249 1.00 85.38 96 ARG A C 1
ATOM 776 O O . ARG A 1 96 ? 9.614 -3.629 -2.948 1.00 85.38 96 ARG A O 1
ATOM 783 N N . ILE A 1 97 ? 11.462 -2.662 -2.133 1.00 83.12 97 ILE A N 1
ATOM 784 C CA . ILE A 1 97 ? 12.381 -3.596 -2.809 1.00 83.12 97 ILE A CA 1
ATOM 785 C C . ILE A 1 97 ? 12.097 -5.037 -2.374 1.00 83.12 97 ILE A C 1
ATOM 787 O O . ILE A 1 97 ? 12.009 -5.920 -3.227 1.00 83.12 97 ILE A O 1
ATOM 791 N N . ASN A 1 98 ? 11.911 -5.281 -1.074 1.00 84.12 98 ASN A N 1
ATOM 792 C CA . ASN A 1 98 ? 11.593 -6.615 -0.565 1.00 84.12 98 ASN A CA 1
ATOM 793 C C . ASN A 1 98 ? 10.242 -7.126 -1.083 1.00 84.12 98 ASN A C 1
ATOM 795 O O . ASN A 1 98 ? 10.177 -8.250 -1.577 1.00 84.12 98 ASN A O 1
ATOM 799 N N . LEU A 1 99 ? 9.202 -6.285 -1.073 1.00 85.38 99 LEU A N 1
ATOM 800 C CA . LEU A 1 99 ? 7.887 -6.623 -1.624 1.00 85.38 99 LEU A CA 1
ATOM 801 C C . LEU A 1 99 ? 7.976 -7.056 -3.095 1.00 85.38 99 LEU A C 1
ATOM 803 O O . LEU A 1 99 ? 7.438 -8.095 -3.480 1.00 85.38 99 LEU A O 1
ATOM 807 N N . TYR A 1 100 ? 8.655 -6.271 -3.931 1.00 82.88 100 TYR A N 1
ATOM 808 C CA . TYR A 1 100 ? 8.745 -6.567 -5.359 1.00 82.88 100 TYR A CA 1
ATOM 809 C C . TYR A 1 100 ? 9.674 -7.741 -5.646 1.00 82.88 100 TYR A C 1
ATOM 811 O O . TYR A 1 100 ? 9.354 -8.555 -6.509 1.00 82.88 100 TYR A O 1
ATOM 819 N N . LYS A 1 101 ? 10.764 -7.905 -4.889 1.00 82.06 101 LYS A N 1
ATOM 820 C CA . LYS A 1 101 ? 11.597 -9.113 -4.946 1.00 82.06 101 LYS A CA 1
ATOM 821 C C . LYS A 1 101 ? 10.738 -10.373 -4.803 1.00 82.06 101 LYS A C 1
ATOM 823 O O . LYS A 1 101 ? 10.850 -11.284 -5.627 1.00 82.06 101 LYS A O 1
ATOM 828 N N . ASP A 1 102 ? 9.842 -10.385 -3.821 1.00 83.56 102 ASP A N 1
ATOM 829 C CA . ASP A 1 102 ? 8.957 -11.518 -3.568 1.00 83.56 102 ASP A CA 1
ATOM 830 C C . ASP A 1 102 ? 7.911 -11.680 -4.687 1.00 83.56 102 ASP A C 1
ATOM 832 O O . ASP A 1 102 ? 7.750 -12.785 -5.211 1.00 83.56 102 ASP A O 1
ATOM 836 N N . LYS A 1 103 ? 7.276 -10.588 -5.147 1.00 81.50 103 LYS A N 1
ATOM 837 C CA . LYS A 1 103 ? 6.307 -10.614 -6.267 1.00 81.50 103 LYS A CA 1
ATOM 838 C C . LYS A 1 103 ? 6.922 -11.092 -7.596 1.00 81.50 103 LYS A C 1
ATOM 840 O O . LYS A 1 103 ? 6.255 -11.769 -8.376 1.00 81.50 103 LYS A O 1
ATOM 845 N N . PHE A 1 104 ? 8.196 -10.792 -7.857 1.00 77.00 104 PHE A N 1
ATOM 846 C CA . PHE A 1 104 ? 8.922 -11.289 -9.034 1.00 77.00 104 PHE A CA 1
ATOM 847 C C . PHE A 1 104 ? 9.455 -12.725 -8.863 1.00 77.00 104 PHE A C 1
ATOM 849 O O . PHE A 1 104 ? 10.054 -13.270 -9.795 1.00 77.00 104 PHE A O 1
ATOM 856 N N . GLY A 1 105 ? 9.250 -13.356 -7.701 1.00 75.31 105 GLY A N 1
ATOM 857 C CA . GLY A 1 105 ? 9.753 -14.699 -7.404 1.00 75.31 105 GLY A CA 1
ATOM 858 C C . GLY A 1 105 ? 11.281 -14.763 -7.320 1.00 75.31 105 GLY A C 1
ATOM 859 O O . GLY A 1 105 ? 11.883 -15.802 -7.601 1.00 75.31 105 GLY A O 1
ATOM 860 N N . LEU A 1 106 ? 11.925 -13.646 -6.976 1.00 73.56 106 LEU A N 1
ATOM 861 C CA . LEU A 1 106 ? 13.375 -13.512 -6.948 1.00 73.56 106 LEU A CA 1
ATOM 862 C C . LEU A 1 106 ? 13.921 -14.034 -5.615 1.00 73.56 106 LEU A C 1
ATOM 864 O O . LEU A 1 106 ? 14.213 -13.282 -4.690 1.00 73.56 106 LEU A O 1
ATOM 868 N N . GLN A 1 107 ? 14.069 -15.352 -5.510 1.00 65.12 107 GLN A N 1
ATOM 869 C CA . GLN A 1 107 ? 14.635 -15.993 -4.323 1.00 65.12 107 GLN A CA 1
ATOM 870 C C . GLN A 1 107 ? 16.167 -15.966 -4.365 1.00 65.12 107 GLN A C 1
ATOM 872 O O . GLN A 1 107 ? 16.814 -16.964 -4.671 1.00 65.12 107 GLN A O 1
ATOM 877 N N . SER A 1 108 ? 16.761 -14.806 -4.086 1.00 63.56 108 SER A N 1
ATOM 878 C CA . SER A 1 108 ? 18.196 -14.705 -3.814 1.00 63.56 108 SER A CA 1
ATOM 879 C C . SER A 1 108 ? 18.431 -13.952 -2.512 1.00 63.56 108 SER A C 1
ATOM 881 O O . SER A 1 108 ? 18.033 -12.798 -2.362 1.00 63.56 108 SER A O 1
ATOM 883 N N . ASN A 1 109 ? 19.103 -14.623 -1.576 1.00 64.06 109 ASN A N 1
ATOM 884 C CA . ASN A 1 109 ? 19.562 -14.042 -0.312 1.00 64.06 109 ASN A CA 1
ATOM 885 C C . ASN A 1 109 ? 20.946 -13.386 -0.457 1.00 64.06 109 ASN A C 1
ATOM 887 O O . ASN A 1 109 ? 21.571 -13.010 0.534 1.00 64.06 109 ASN A O 1
ATOM 891 N N . GLU A 1 110 ? 21.466 -13.283 -1.683 1.00 63.62 110 GLU A N 1
ATOM 892 C CA . GLU A 1 110 ? 22.767 -12.682 -1.933 1.00 63.62 110 GLU A CA 1
ATOM 893 C C . GLU A 1 110 ? 22.676 -11.159 -1.827 1.00 63.62 110 GLU A C 1
ATOM 895 O O . GLU A 1 110 ? 21.904 -10.508 -2.528 1.00 63.62 110 GLU A O 1
ATOM 900 N N . ARG A 1 111 ? 23.524 -10.562 -0.987 1.00 66.75 111 ARG A N 1
ATOM 901 C CA . ARG A 1 111 ? 23.595 -9.103 -0.805 1.00 66.75 111 ARG A CA 1
ATOM 902 C C . ARG A 1 111 ? 23.814 -8.348 -2.123 1.00 66.75 111 ARG A C 1
ATOM 904 O O . ARG A 1 111 ? 23.193 -7.319 -2.354 1.00 66.75 111 ARG A O 1
ATOM 911 N N . LEU A 1 112 ? 24.619 -8.923 -3.019 1.00 65.75 112 LEU A N 1
ATOM 912 C CA . LEU A 1 112 ? 24.860 -8.398 -4.366 1.00 65.75 112 LEU A CA 1
ATOM 913 C C . LEU A 1 112 ? 23.574 -8.283 -5.193 1.00 65.75 112 LEU A C 1
ATOM 915 O O . LEU A 1 112 ? 23.432 -7.361 -5.989 1.00 65.75 112 LEU A O 1
ATOM 919 N N . PHE A 1 113 ? 22.628 -9.200 -5.002 1.00 69.94 113 PHE A N 1
ATOM 920 C CA . PHE A 1 113 ? 21.350 -9.177 -5.697 1.00 69.94 113 PHE A CA 1
ATOM 921 C C . PHE A 1 113 ? 20.467 -8.019 -5.218 1.00 69.94 113 PHE A C 1
ATOM 923 O O . PHE A 1 113 ? 19.874 -7.311 -6.031 1.00 69.94 113 PHE A O 1
ATOM 930 N N . TYR A 1 114 ? 20.440 -7.785 -3.905 1.00 72.69 114 TYR A N 1
ATOM 931 C CA . TYR A 1 114 ? 19.737 -6.650 -3.313 1.00 72.69 114 TYR A CA 1
ATOM 932 C C . TYR A 1 114 ? 20.319 -5.310 -3.775 1.00 72.69 114 TYR A C 1
ATOM 934 O O . TYR A 1 114 ? 19.567 -4.431 -4.187 1.00 72.69 114 TYR A O 1
ATOM 942 N N . ASP A 1 115 ? 21.647 -5.168 -3.780 1.00 77.00 115 ASP A N 1
ATOM 943 C CA . ASP A 1 115 ? 22.309 -3.930 -4.211 1.00 77.00 115 ASP A CA 1
ATOM 944 C C . ASP A 1 115 ? 22.032 -3.621 -5.693 1.00 77.00 115 ASP A C 1
ATOM 946 O O . ASP A 1 115 ? 21.794 -2.471 -6.063 1.00 77.00 115 ASP A O 1
ATOM 950 N N . VAL A 1 116 ? 21.991 -4.650 -6.547 1.00 75.69 116 VAL A N 1
ATOM 951 C CA . VAL A 1 116 ? 21.618 -4.500 -7.962 1.00 75.69 116 VAL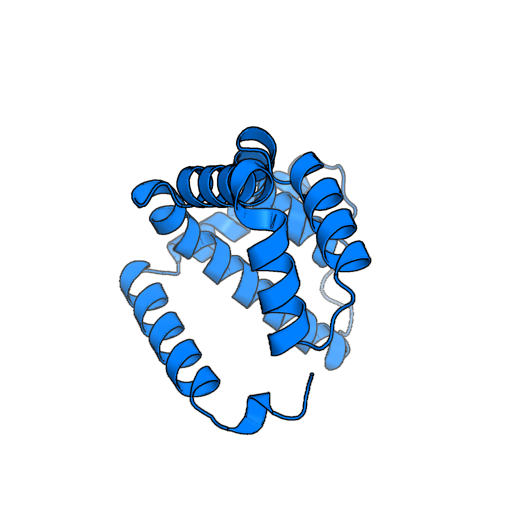 A CA 1
ATOM 952 C C . VAL A 1 116 ? 20.159 -4.070 -8.115 1.00 75.69 116 VAL A C 1
ATOM 954 O O . VAL A 1 116 ? 19.887 -3.150 -8.886 1.00 75.69 116 VAL A O 1
ATOM 957 N N . LEU A 1 117 ? 19.226 -4.685 -7.379 1.00 76.69 117 LEU A N 1
ATOM 958 C CA . LEU A 1 117 ? 17.818 -4.277 -7.402 1.00 76.69 117 LEU A CA 1
ATOM 959 C C . LEU A 1 117 ? 17.646 -2.845 -6.899 1.00 76.69 117 LEU A C 1
ATOM 961 O O . LEU A 1 117 ? 16.978 -2.049 -7.547 1.00 76.69 117 LEU A O 1
ATOM 965 N N . LYS A 1 118 ? 18.301 -2.480 -5.798 1.00 80.19 118 LYS A N 1
ATOM 966 C CA . LYS A 1 118 ? 18.259 -1.119 -5.265 1.00 80.19 118 LYS A CA 1
ATOM 967 C C . LYS A 1 118 ? 18.749 -0.094 -6.286 1.00 80.19 118 LYS A C 1
ATOM 969 O O . LYS A 1 118 ? 18.091 0.921 -6.489 1.00 80.19 118 LYS A O 1
ATOM 974 N N . ASN A 1 119 ? 19.863 -0.375 -6.959 1.00 82.06 119 ASN A N 1
ATOM 975 C CA . ASN A 1 119 ? 20.388 0.504 -8.002 1.00 82.06 119 ASN A CA 1
ATOM 976 C C . ASN A 1 119 ? 19.435 0.616 -9.196 1.00 82.06 119 ASN A C 1
ATOM 978 O O . ASN A 1 119 ? 19.268 1.705 -9.731 1.00 82.06 119 ASN A O 1
ATOM 982 N N . LEU A 1 120 ? 18.788 -0.483 -9.596 1.00 79.44 120 LEU A N 1
ATOM 983 C CA . LEU A 1 120 ? 17.788 -0.466 -10.663 1.00 79.44 120 LEU A CA 1
ATOM 984 C C . LEU A 1 120 ? 16.580 0.404 -10.292 1.00 79.44 120 LEU A C 1
ATOM 986 O O . LEU A 1 120 ? 16.115 1.186 -11.114 1.00 79.44 120 LEU A O 1
ATOM 990 N N . PHE A 1 121 ? 16.089 0.291 -9.057 1.00 78.00 121 PHE A N 1
ATOM 991 C CA . PHE A 1 121 ? 14.974 1.101 -8.562 1.00 78.00 121 PHE A CA 1
ATOM 992 C C . PHE A 1 121 ? 15.352 2.579 -8.496 1.00 78.00 121 PHE A C 1
ATOM 994 O O . PHE A 1 121 ? 14.568 3.426 -8.913 1.00 78.00 121 PHE A O 1
ATOM 1001 N N . GLN A 1 122 ? 16.560 2.886 -8.019 1.00 79.44 122 GLN A N 1
ATOM 1002 C CA . GLN A 1 122 ? 17.052 4.259 -7.984 1.00 79.44 122 GLN A CA 1
ATOM 1003 C C . GLN A 1 122 ? 17.163 4.842 -9.395 1.00 79.44 122 GLN A C 1
ATOM 1005 O O . GLN A 1 122 ? 16.663 5.929 -9.635 1.00 79.44 122 GLN A O 1
ATOM 1010 N N . GLN A 1 123 ? 17.713 4.090 -10.351 1.00 82.38 123 GLN A N 1
ATOM 1011 C CA . GLN A 1 123 ? 17.768 4.522 -11.750 1.00 82.38 123 GLN A CA 1
ATOM 1012 C C . GLN A 1 123 ? 16.377 4.731 -12.349 1.00 82.38 123 GLN A C 1
ATOM 1014 O O . GLN A 1 123 ? 16.184 5.660 -13.122 1.00 82.38 123 GLN A O 1
ATOM 1019 N N . ALA A 1 124 ? 15.404 3.883 -12.007 1.00 78.31 124 ALA A N 1
ATOM 1020 C CA . ALA A 1 124 ? 14.030 4.064 -12.459 1.00 78.31 124 ALA A CA 1
ATOM 1021 C C . ALA A 1 124 ? 13.429 5.373 -11.927 1.00 78.31 124 ALA A C 1
ATOM 1023 O O . ALA A 1 124 ? 12.757 6.058 -12.686 1.00 78.31 124 ALA A O 1
ATOM 1024 N N . ILE A 1 125 ? 13.706 5.737 -10.669 1.00 77.69 125 ILE A N 1
ATOM 1025 C CA . ILE A 1 125 ? 13.319 7.040 -10.106 1.00 77.69 125 ILE A CA 1
ATOM 1026 C C . ILE A 1 125 ? 14.040 8.174 -10.833 1.00 77.69 125 ILE A C 1
ATOM 1028 O O . ILE A 1 125 ? 13.394 9.127 -11.238 1.00 77.69 125 ILE A O 1
ATOM 1032 N N . ASP A 1 126 ? 15.352 8.061 -11.038 1.00 82.50 126 ASP A N 1
ATOM 1033 C CA . ASP A 1 126 ? 16.149 9.111 -11.682 1.00 82.50 126 ASP A CA 1
ATOM 1034 C C . ASP A 1 126 ? 15.730 9.346 -13.150 1.00 82.50 126 ASP A C 1
ATOM 1036 O O . ASP A 1 126 ? 15.921 10.433 -13.687 1.00 82.50 126 ASP A O 1
ATOM 1040 N N . LEU A 1 127 ? 15.160 8.331 -13.813 1.00 83.75 127 LEU A N 1
ATOM 1041 C CA . LEU A 1 127 ? 14.577 8.448 -15.155 1.00 83.75 127 LEU A CA 1
ATOM 1042 C C . LEU A 1 127 ? 13.222 9.171 -15.164 1.00 83.75 127 LEU A C 1
ATOM 1044 O O . LEU A 1 127 ? 12.787 9.631 -16.221 1.00 83.75 127 LEU A O 1
ATOM 1048 N N . ILE A 1 128 ? 12.551 9.263 -14.016 1.00 81.06 128 ILE A N 1
ATOM 1049 C CA . ILE A 1 128 ? 11.357 10.085 -13.831 1.00 81.06 128 ILE A CA 1
ATOM 1050 C C . ILE A 1 128 ? 11.858 11.503 -13.550 1.00 81.06 128 ILE A C 1
ATOM 1052 O O . ILE A 1 128 ? 12.023 11.912 -12.407 1.00 81.06 128 ILE A O 1
ATOM 1056 N N . ASP A 1 129 ? 12.158 12.225 -14.627 1.00 75.50 129 ASP A N 1
ATOM 1057 C CA . ASP A 1 129 ? 12.735 13.578 -14.595 1.00 75.50 129 ASP A CA 1
ATOM 1058 C C . ASP A 1 129 ? 11.866 14.574 -13.795 1.00 75.50 129 ASP A C 1
ATOM 1060 O O . ASP A 1 129 ? 12.377 15.446 -13.095 1.00 75.50 129 ASP A O 1
ATOM 1064 N N . ASP A 1 130 ? 10.541 14.394 -13.844 1.00 84.94 130 ASP A N 1
ATOM 1065 C CA . ASP A 1 130 ? 9.556 15.177 -13.093 1.00 84.94 130 ASP A CA 1
ATOM 1066 C C . ASP A 1 130 ? 8.575 14.235 -12.370 1.00 84.94 130 ASP A C 1
ATOM 1068 O O . ASP A 1 130 ? 7.624 13.701 -12.955 1.00 84.94 130 ASP A O 1
ATOM 1072 N N . ASP A 1 131 ? 8.851 13.984 -11.087 1.00 84.31 131 ASP A N 1
ATOM 1073 C CA . ASP A 1 131 ? 8.075 13.085 -10.230 1.00 84.31 131 ASP A CA 1
ATOM 1074 C C . ASP A 1 131 ? 6.657 13.610 -9.959 1.00 84.31 131 ASP A C 1
ATOM 1076 O O . ASP A 1 131 ? 5.698 12.834 -9.935 1.00 84.31 131 ASP A O 1
ATOM 1080 N N . GLU A 1 132 ? 6.508 14.928 -9.832 1.00 86.19 132 GLU A N 1
ATOM 1081 C CA . GLU A 1 132 ? 5.217 15.599 -9.669 1.00 86.19 132 GLU A CA 1
ATOM 1082 C C . GLU A 1 132 ? 4.364 15.491 -10.936 1.00 86.19 132 GLU A C 1
ATOM 1084 O O . GLU A 1 132 ? 3.181 15.146 -10.861 1.00 86.19 132 GLU A O 1
ATOM 1089 N N . LEU A 1 133 ? 4.950 15.726 -12.114 1.00 88.12 133 LEU A N 1
ATOM 1090 C CA . LEU A 1 133 ? 4.241 15.566 -13.382 1.00 88.12 133 LEU A CA 1
ATOM 1091 C C . LEU A 1 133 ? 3.792 14.116 -13.577 1.00 88.12 133 LEU A C 1
ATOM 1093 O O . LEU A 1 133 ? 2.620 13.877 -13.880 1.00 88.12 133 LEU A O 1
ATOM 1097 N N . PHE A 1 134 ? 4.681 13.147 -13.333 1.00 87.00 134 PHE A N 1
ATOM 1098 C CA . PHE A 1 134 ? 4.336 11.726 -13.401 1.00 87.00 134 PHE A CA 1
ATOM 1099 C C . PHE A 1 134 ? 3.168 11.381 -12.466 1.00 87.00 134 PHE A C 1
ATOM 1101 O O . PHE A 1 134 ? 2.228 10.681 -12.865 1.00 87.00 134 PHE A O 1
ATOM 1108 N N . PHE A 1 135 ? 3.195 11.883 -11.227 1.00 86.38 135 PHE A N 1
ATOM 1109 C CA . PHE A 1 135 ? 2.118 11.675 -10.263 1.00 86.38 135 PHE A CA 1
ATOM 1110 C C . PHE A 1 135 ? 0.793 12.273 -10.751 1.00 86.38 135 PHE A C 1
ATOM 1112 O O . PHE A 1 135 ? -0.228 11.579 -10.762 1.00 86.38 135 PHE A O 1
ATOM 1119 N N . LEU A 1 136 ? 0.797 13.535 -11.187 1.00 88.56 136 LEU A N 1
ATOM 1120 C CA . LEU A 1 136 ? -0.401 14.240 -11.643 1.00 88.56 136 LEU A CA 1
ATOM 1121 C C . LEU A 1 136 ? -1.028 13.582 -12.876 1.00 88.56 136 LEU A C 1
ATOM 1123 O O . LEU A 1 136 ? -2.247 13.392 -12.915 1.00 88.56 136 LEU A O 1
ATOM 1127 N N . GLU A 1 137 ? -0.217 13.187 -13.857 1.00 89.31 137 GLU A N 1
ATOM 1128 C CA . GLU A 1 137 ? -0.701 12.487 -15.048 1.00 89.31 137 GLU A CA 1
ATOM 1129 C C . GLU A 1 137 ? -1.269 11.110 -14.695 1.00 89.31 137 GLU A C 1
ATOM 1131 O O . GLU A 1 137 ? -2.374 10.766 -15.127 1.00 89.31 137 GLU A O 1
ATOM 1136 N N . THR A 1 138 ? -0.585 10.351 -13.834 1.00 85.38 138 THR A N 1
ATOM 1137 C CA . THR A 1 138 ? -1.076 9.044 -13.373 1.00 85.38 138 THR A CA 1
ATOM 1138 C C . THR A 1 138 ? -2.397 9.181 -12.608 1.00 85.38 138 THR A C 1
ATOM 1140 O O . THR A 1 138 ? -3.341 8.424 -12.849 1.00 85.38 138 THR A O 1
ATOM 1143 N N . MET A 1 139 ? -2.524 10.195 -11.745 1.00 84.44 139 MET A N 1
ATOM 1144 C CA . MET A 1 139 ? -3.778 10.545 -11.065 1.00 84.44 139 MET A CA 1
ATOM 1145 C C . MET A 1 139 ? -4.899 10.888 -12.030 1.00 84.44 139 MET A C 1
ATOM 1147 O O . MET A 1 139 ? -6.036 10.449 -11.829 1.00 84.44 139 MET A O 1
ATOM 1151 N N . GLN A 1 140 ? -4.604 11.652 -13.076 1.00 88.31 140 GLN A N 1
ATOM 1152 C CA . GLN A 1 140 ? -5.602 12.004 -14.073 1.00 88.31 140 GLN A CA 1
ATOM 1153 C C . GLN A 1 140 ? -6.092 10.765 -14.827 1.00 88.31 140 GLN A C 1
ATOM 1155 O O . GLN A 1 140 ? -7.298 10.595 -15.011 1.00 88.31 140 GLN A O 1
ATOM 1160 N N . VAL A 1 141 ? -5.179 9.869 -15.210 1.00 87.19 141 VAL A N 1
ATOM 1161 C CA . VAL A 1 141 ? -5.526 8.596 -15.851 1.00 87.19 141 VAL A CA 1
ATOM 1162 C C . VAL A 1 141 ? -6.410 7.759 -14.925 1.00 87.19 141 VAL A C 1
ATOM 1164 O O . VAL A 1 141 ? -7.498 7.357 -15.335 1.00 87.19 141 VAL A O 1
ATOM 1167 N N . ILE A 1 142 ? -6.022 7.561 -13.661 1.00 80.38 142 ILE A N 1
ATOM 1168 C CA . ILE A 1 142 ? -6.810 6.776 -12.694 1.00 80.38 142 ILE A CA 1
ATOM 1169 C C . ILE A 1 142 ? -8.219 7.360 -12.514 1.00 80.38 142 ILE A C 1
ATOM 1171 O O . ILE A 1 142 ? -9.201 6.613 -12.533 1.00 80.38 142 ILE A O 1
ATOM 1175 N N . LYS A 1 143 ? -8.356 8.687 -12.399 1.00 81.50 143 LYS A N 1
ATOM 1176 C CA . LYS A 1 143 ? -9.662 9.371 -12.313 1.00 81.50 143 LYS A CA 1
ATOM 1177 C C . LYS A 1 143 ? -10.524 9.164 -13.562 1.00 81.50 143 LYS A C 1
ATOM 1179 O O . LYS A 1 143 ? -11.729 8.928 -13.461 1.00 81.50 143 LYS A O 1
ATOM 1184 N N . ASN A 1 144 ? -9.916 9.216 -14.743 1.00 83.62 144 ASN A N 1
ATOM 1185 C CA . ASN A 1 144 ? -10.623 9.001 -16.006 1.00 83.62 144 ASN A CA 1
ATOM 1186 C C . ASN A 1 144 ? -11.108 7.549 -16.157 1.00 83.62 144 ASN A C 1
ATOM 1188 O O . ASN A 1 144 ? -12.169 7.314 -16.727 1.00 83.62 144 ASN A O 1
ATOM 1192 N N . TYR A 1 145 ? -10.371 6.575 -15.616 1.00 72.94 145 TYR A N 1
ATOM 1193 C CA . TYR A 1 145 ? -10.785 5.168 -15.626 1.00 72.94 145 TYR A CA 1
ATOM 1194 C C . TYR A 1 145 ? -11.815 4.825 -14.540 1.00 72.94 145 TYR A C 1
ATOM 1196 O O . TYR A 1 145 ? -12.745 4.067 -14.799 1.00 72.94 145 TYR A O 1
ATOM 1204 N N . SER A 1 146 ? -11.700 5.402 -13.343 1.00 58.91 146 SER A N 1
ATOM 1205 C CA . SER A 1 146 ? -12.653 5.185 -12.237 1.00 58.91 146 SER A CA 1
ATOM 1206 C C . SER A 1 146 ? -14.008 5.875 -12.446 1.00 58.91 146 SER A C 1
ATOM 1208 O O . SER A 1 146 ? -14.989 5.506 -11.807 1.00 58.91 146 SER A O 1
ATOM 1210 N N . SER A 1 147 ? -14.093 6.830 -13.377 1.00 56.66 147 SER A N 1
ATOM 1211 C CA . SER A 1 147 ? -15.348 7.461 -13.813 1.00 56.66 147 SER A CA 1
ATOM 1212 C C . SER A 1 147 ? -16.073 6.711 -14.942 1.00 56.66 147 SER A C 1
ATOM 1214 O O . SER A 1 147 ? -17.177 7.104 -15.324 1.00 56.66 147 SER A O 1
ATOM 1216 N N . LEU A 1 148 ? -15.514 5.604 -15.453 1.00 46.97 148 LEU A N 1
ATOM 1217 C CA . LEU A 1 148 ? -16.216 4.722 -16.387 1.00 46.97 148 LEU A CA 1
ATOM 1218 C C . LEU A 1 148 ? -17.208 3.817 -15.626 1.00 46.97 148 LEU A C 1
ATOM 1220 O O . LEU A 1 148 ? -16.836 3.202 -14.627 1.00 46.97 148 LEU A O 1
ATOM 1224 N N . PRO A 1 149 ? -18.450 3.631 -16.118 1.00 49.00 149 PRO A N 1
ATOM 1225 C CA . PRO A 1 149 ? -19.481 2.811 -15.464 1.00 49.00 149 PRO A CA 1
ATOM 1226 C C . PRO A 1 149 ? -19.163 1.299 -15.372 1.00 49.00 149 PRO A C 1
ATOM 1228 O O . PRO A 1 149 ? -20.011 0.518 -14.943 1.00 49.00 149 PRO A O 1
ATOM 1231 N N . ALA A 1 150 ? -17.955 0.870 -15.749 1.00 44.41 150 ALA A N 1
ATOM 1232 C CA . ALA A 1 150 ? -17.531 -0.528 -15.825 1.00 44.41 150 ALA A CA 1
ATOM 1233 C C . ALA A 1 150 ? -17.194 -1.178 -14.466 1.00 44.41 150 ALA A C 1
ATOM 1235 O O . ALA A 1 150 ? -17.105 -2.400 -14.391 1.00 44.41 150 ALA A O 1
ATOM 1236 N N . PHE A 1 151 ? -17.082 -0.411 -13.375 1.00 41.69 151 PHE A N 1
ATOM 1237 C CA . PHE A 1 151 ? -16.848 -0.974 -12.033 1.00 41.69 151 PHE A CA 1
ATOM 1238 C C . PHE A 1 151 ? -18.077 -1.657 -11.401 1.00 41.69 151 PHE A C 1
ATOM 1240 O O . PHE A 1 151 ? -17.963 -2.232 -10.326 1.00 41.69 151 PHE A O 1
ATOM 1247 N N . LYS A 1 152 ? -19.240 -1.658 -12.072 1.00 38.84 152 LYS A N 1
ATOM 1248 C CA . LYS A 1 152 ? -20.458 -2.360 -11.617 1.00 38.84 152 LYS A CA 1
ATOM 1249 C C . LYS A 1 152 ? -20.514 -3.863 -11.940 1.00 38.84 152 LYS A C 1
ATOM 1251 O O . LYS A 1 152 ? -21.521 -4.483 -11.626 1.00 38.84 152 LYS A O 1
ATOM 1256 N N . GLN A 1 153 ? -19.519 -4.439 -12.620 1.00 32.97 153 GLN A N 1
ATOM 1257 C CA . GLN A 1 153 ? -19.590 -5.840 -13.086 1.00 32.97 153 GLN A CA 1
ATOM 1258 C C . GLN A 1 153 ? -18.441 -6.750 -12.632 1.00 32.97 153 GLN A C 1
ATOM 1260 O O . GLN A 1 153 ? -18.398 -7.900 -13.060 1.00 32.97 153 GLN A O 1
ATOM 1265 N N . LEU A 1 154 ? -17.520 -6.281 -11.787 1.00 33.94 154 LEU A N 1
ATOM 1266 C CA . LEU A 1 154 ? -16.397 -7.108 -11.315 1.00 33.94 154 LEU A CA 1
ATOM 1267 C C . LEU A 1 154 ? -16.319 -7.289 -9.794 1.00 33.94 154 LEU A C 1
ATOM 1269 O O . LEU A 1 154 ? -15.394 -7.955 -9.337 1.00 33.94 154 LEU A O 1
ATOM 1273 N N . PHE A 1 155 ? -17.301 -6.782 -9.047 1.00 37.72 155 PHE A N 1
ATOM 1274 C CA . PHE A 1 155 ? -17.544 -7.118 -7.645 1.00 37.72 155 PHE A CA 1
ATOM 1275 C C . PHE A 1 155 ? -19.050 -7.213 -7.420 1.00 37.72 155 PHE A C 1
ATOM 1277 O O . PHE A 1 155 ? -19.747 -6.253 -7.829 1.00 37.72 155 PHE A O 1
#

Sequence (155 aa):
KIIKKEISYSQAVYQSHLIIEMIYDLVILKHINSFKTIDLLVEAINFTEKNKMNEFSATMNWLYDLEGNEITEVMKSALCFITKESMEGLMNIEGRINLYKDKFGLQSNERLFYDVLKNLFQQAIDLIDDDELFFLETMQVIKNYSSLPAFKQLF

Secondary structure (DSSP, 8-state):
--TT-PPPHHHHHHHHHHHHHHHHHHHHHHHHHHTTHHHHHHHHHHHHHHHTHHHHHHHHHHHH---HHHHHHHHHHHHHH--HHHHHHHSSHHHHHHHHHHHTT-----HHHHHHHHHHHHHHHHT-S-HHHHHHHHHHHHHHHHTSGGGGS--